Protein AF-A0A927LUF8-F1 (afdb_monomer_lite)

Secondary structure (DSSP, 8-state):
--------TT-TT-HHHHHHHHHHHHHHHHHHHHHTTT-HHHHHHHHHHHHHHHHHHHHHHHHHHHTT-

Sequence (69 aa):
MSATMTRDIYAYHNPLHQAGRHFVMAEHCERMKMACAGNPELFYKYAECEYYHKALAHRYKGIAAAEGM

pLDDT: mean 86.01, std 19.08, range [33.91, 98.5]

Radius of gyration: 16.6 Å; chains: 1; bounding box: 40×37×37 Å

Foldseek 3Di:
DDDPPPPPPVVVVQLQVLLVVLQVQLVVLVVQLVVCVVPVVSNVVSVVRNVVSNVSSVVSVVVNVVVVD

Structure (mmCIF, N/CA/C/O backbone):
data_AF-A0A927LUF8-F1
#
_entry.id   AF-A0A927LUF8-F1
#
loop_
_atom_site.group_PDB
_atom_site.id
_atom_site.type_symbol
_atom_site.label_atom_id
_atom_site.label_alt_id
_atom_site.label_comp_id
_atom_site.label_asym_id
_atom_site.label_entity_id
_atom_site.label_seq_id
_atom_site.pdbx_PDB_ins_code
_atom_site.Cartn_x
_atom_site.Cartn_y
_atom_site.Cartn_z
_atom_site.occupancy
_atom_site.B_iso_or_equiv
_atom_site.auth_seq_id
_atom_site.auth_comp_id
_atom_site.auth_asym_id
_atom_site.auth_atom_id
_atom_site.pdbx_PDB_model_num
ATOM 1 N N . MET A 1 1 ? 25.652 -31.223 -19.199 1.00 33.91 1 MET A N 1
ATOM 2 C CA . MET A 1 1 ? 25.370 -31.318 -17.751 1.00 33.91 1 MET A CA 1
ATOM 3 C C . MET A 1 1 ? 24.702 -30.022 -17.324 1.00 33.91 1 MET A C 1
ATOM 5 O O . MET A 1 1 ? 25.314 -28.972 -17.437 1.00 33.91 1 MET A O 1
ATOM 9 N N . SER A 1 2 ? 23.419 -30.097 -16.965 1.00 45.84 2 SER A N 1
ATOM 10 C CA . SER A 1 2 ? 22.599 -28.964 -16.531 1.00 45.84 2 SER A CA 1
ATOM 11 C C . SER A 1 2 ? 22.911 -28.648 -15.072 1.00 45.84 2 SER A C 1
ATOM 13 O O . SER A 1 2 ? 22.485 -29.386 -14.188 1.00 45.84 2 SER A O 1
ATOM 15 N N . ALA A 1 3 ? 23.646 -27.566 -14.823 1.00 45.38 3 ALA A N 1
ATOM 16 C CA . ALA A 1 3 ? 23.652 -26.918 -13.522 1.00 45.38 3 ALA A CA 1
ATOM 17 C C . ALA A 1 3 ? 22.595 -25.816 -13.586 1.00 45.38 3 ALA A C 1
ATOM 19 O O . ALA A 1 3 ? 22.760 -24.812 -14.275 1.00 45.38 3 ALA A O 1
ATOM 20 N N . THR A 1 4 ? 21.474 -26.070 -12.922 1.00 49.75 4 THR A N 1
ATOM 21 C CA . THR A 1 4 ? 20.449 -25.095 -12.567 1.00 49.75 4 THR A CA 1
ATOM 22 C C . THR A 1 4 ? 21.113 -23.802 -12.106 1.00 49.75 4 THR A C 1
ATOM 24 O O . THR A 1 4 ? 21.587 -23.729 -10.972 1.00 49.75 4 THR A O 1
ATOM 27 N N . MET A 1 5 ? 21.153 -22.793 -12.984 1.00 47.47 5 MET A N 1
ATOM 28 C CA . MET A 1 5 ? 21.338 -21.408 -12.577 1.00 47.47 5 MET A CA 1
ATOM 29 C C . MET A 1 5 ? 20.266 -21.154 -11.528 1.00 47.47 5 MET A C 1
ATOM 31 O O . MET A 1 5 ? 19.079 -21.098 -11.848 1.00 47.47 5 MET A O 1
ATOM 35 N N . THR A 1 6 ? 20.687 -21.098 -10.270 1.00 48.78 6 THR A N 1
ATOM 36 C CA . THR A 1 6 ? 19.963 -20.505 -9.154 1.00 48.78 6 THR A CA 1
ATOM 37 C C . THR A 1 6 ? 19.484 -19.150 -9.634 1.00 48.78 6 THR A C 1
ATOM 39 O O . THR A 1 6 ? 20.247 -18.188 -9.642 1.00 48.78 6 THR A O 1
ATOM 42 N N . ARG A 1 7 ? 18.258 -19.141 -10.171 1.00 51.03 7 ARG A N 1
ATOM 43 C CA . ARG A 1 7 ? 17.588 -17.994 -10.7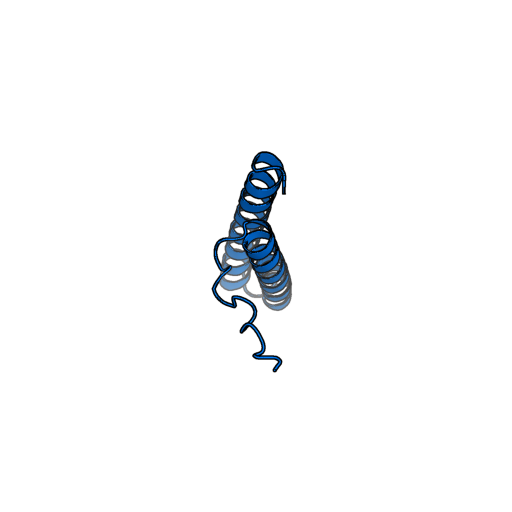68 1.00 51.03 7 ARG A CA 1
ATOM 44 C C . ARG A 1 7 ? 17.706 -16.893 -9.745 1.00 51.03 7 ARG A C 1
ATOM 46 O O . ARG A 1 7 ? 17.169 -17.048 -8.657 1.00 51.03 7 ARG A O 1
ATOM 53 N N . ASP A 1 8 ? 18.514 -15.904 -10.086 1.00 54.81 8 ASP A N 1
ATOM 54 C CA . ASP A 1 8 ? 19.039 -14.879 -9.207 1.00 54.81 8 ASP A CA 1
ATOM 55 C C . ASP A 1 8 ? 17.939 -14.306 -8.302 1.00 54.81 8 ASP A C 1
ATOM 57 O O . ASP A 1 8 ? 17.190 -13.397 -8.658 1.00 54.81 8 ASP A O 1
ATOM 61 N N . ILE A 1 9 ? 17.804 -14.908 -7.119 1.00 50.69 9 ILE A N 1
ATOM 62 C CA . ILE A 1 9 ? 16.830 -14.536 -6.088 1.00 50.69 9 ILE A CA 1
ATOM 63 C C . ILE A 1 9 ? 17.207 -13.171 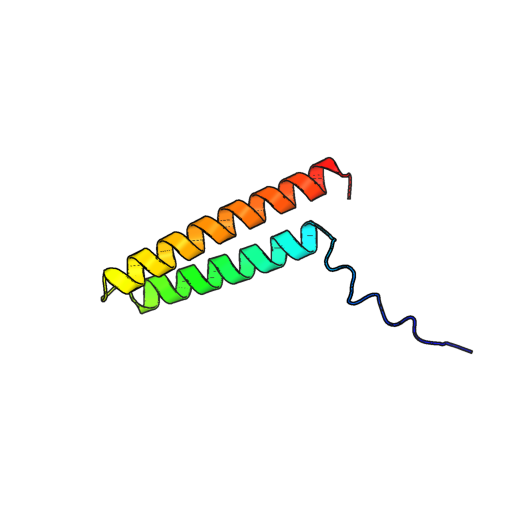-5.486 1.00 50.69 9 ILE A C 1
ATOM 65 O O . ILE A 1 9 ? 16.430 -12.587 -4.732 1.00 50.69 9 ILE A O 1
ATOM 69 N N . TYR A 1 10 ? 18.383 -12.649 -5.861 1.00 48.50 10 TYR A N 1
ATOM 70 C CA . TYR A 1 10 ? 18.912 -11.337 -5.526 1.00 48.50 10 TYR A CA 1
ATOM 71 C C . TYR A 1 10 ? 18.707 -10.295 -6.629 1.00 48.50 10 TYR A C 1
ATOM 73 O O . TYR A 1 10 ? 19.150 -9.157 -6.458 1.00 48.50 10 TYR A O 1
ATOM 81 N N . ALA A 1 11 ? 17.877 -10.563 -7.648 1.00 51.72 11 ALA A N 1
ATOM 82 C CA . ALA A 1 11 ? 17.259 -9.519 -8.479 1.00 51.72 11 ALA A CA 1
ATOM 83 C C . ALA A 1 11 ? 16.243 -8.648 -7.687 1.00 51.72 11 ALA A C 1
ATOM 85 O O . ALA A 1 11 ? 15.233 -8.168 -8.206 1.00 51.72 11 ALA A O 1
ATOM 86 N N . TYR A 1 12 ? 16.539 -8.412 -6.406 1.00 55.00 12 TYR A N 1
ATOM 87 C CA . TYR A 1 12 ? 15.922 -7.506 -5.442 1.00 55.00 12 TYR A CA 1
ATOM 88 C C . TYR A 1 12 ? 15.976 -6.038 -5.903 1.00 55.00 12 TYR A C 1
ATOM 90 O O . TYR A 1 12 ? 15.406 -5.163 -5.258 1.00 55.00 12 TYR A O 1
ATOM 98 N N . HIS A 1 13 ? 16.670 -5.756 -7.007 1.00 66.19 13 HIS A N 1
ATOM 99 C CA . HIS A 1 13 ? 16.809 -4.427 -7.596 1.00 66.19 13 HIS A CA 1
ATOM 100 C C . HIS A 1 13 ? 15.883 -4.184 -8.796 1.00 66.19 13 HIS A C 1
ATOM 102 O O . HIS A 1 13 ? 15.875 -3.070 -9.302 1.00 66.19 13 HIS A O 1
ATOM 108 N N . ASN A 1 14 ? 15.075 -5.159 -9.242 1.00 86.44 14 ASN A N 1
ATOM 109 C CA . ASN A 1 14 ? 14.113 -4.899 -10.317 1.00 86.44 14 ASN A CA 1
ATOM 110 C C . ASN A 1 14 ? 12.982 -3.968 -9.811 1.00 86.44 14 ASN A C 1
ATOM 112 O O . ASN A 1 14 ? 12.234 -4.366 -8.904 1.00 86.44 14 ASN A O 1
ATOM 116 N N . PRO A 1 15 ? 12.802 -2.762 -10.389 1.00 89.81 15 PRO A N 1
ATOM 117 C CA . PRO A 1 15 ? 11.771 -1.830 -9.942 1.00 89.81 15 PRO A CA 1
ATOM 118 C C . PRO A 1 15 ? 10.348 -2.383 -10.107 1.00 89.81 15 PRO A C 1
ATOM 120 O O . PRO A 1 15 ? 9.492 -2.105 -9.273 1.00 89.81 15 PRO A O 1
ATOM 123 N N . LEU A 1 16 ? 10.074 -3.244 -11.095 1.00 91.06 16 LEU A N 1
ATOM 124 C CA . LEU A 1 16 ? 8.765 -3.902 -11.231 1.00 91.06 16 LEU A CA 1
ATOM 125 C C . LEU A 1 16 ? 8.474 -4.854 -10.069 1.00 91.06 16 LEU A C 1
ATOM 127 O O . LEU A 1 16 ? 7.355 -4.876 -9.556 1.00 91.06 16 LEU A O 1
ATOM 131 N N . HIS A 1 17 ? 9.473 -5.609 -9.606 1.00 91.19 17 HIS A N 1
ATOM 132 C CA . HIS A 1 17 ? 9.306 -6.454 -8.423 1.00 91.19 17 HIS A CA 1
ATOM 133 C C . HIS A 1 17 ? 9.060 -5.613 -7.167 1.00 91.19 17 HIS A C 1
ATOM 135 O O . HIS A 1 17 ? 8.178 -5.948 -6.375 1.00 91.19 17 HIS A O 1
ATOM 141 N N . GLN A 1 18 ? 9.780 -4.499 -6.996 1.00 93.06 18 GLN A N 1
ATOM 142 C CA . GLN A 1 18 ? 9.538 -3.580 -5.879 1.00 93.06 18 GLN A CA 1
ATOM 143 C C . GLN A 1 18 ? 8.136 -2.961 -5.951 1.00 93.06 18 GLN A C 1
ATOM 145 O O . GLN A 1 18 ? 7.428 -2.924 -4.942 1.00 93.06 18 GLN A O 1
ATOM 150 N N . ALA A 1 19 ? 7.687 -2.561 -7.144 1.00 94.75 19 ALA A N 1
ATOM 151 C CA . ALA A 1 19 ? 6.333 -2.067 -7.362 1.00 94.75 19 ALA A CA 1
ATOM 152 C C . ALA A 1 19 ? 5.281 -3.111 -6.959 1.00 94.75 19 ALA A C 1
ATOM 154 O O . ALA A 1 19 ? 4.368 -2.801 -6.194 1.00 94.75 19 ALA A O 1
ATOM 155 N N . GLY A 1 20 ? 5.447 -4.362 -7.402 1.00 94.75 20 GLY A N 1
ATOM 156 C CA . GLY A 1 20 ? 4.564 -5.473 -7.045 1.00 94.75 20 GLY A CA 1
ATOM 157 C C . GLY A 1 20 ? 4.490 -5.714 -5.535 1.00 94.75 20 GLY A C 1
ATOM 158 O O . GLY A 1 20 ? 3.395 -5.802 -4.982 1.00 94.75 20 GLY A O 1
ATOM 159 N N . ARG A 1 21 ? 5.635 -5.744 -4.838 1.00 95.56 21 ARG A N 1
ATOM 160 C CA . ARG A 1 21 ? 5.674 -5.912 -3.373 1.00 95.56 21 ARG A CA 1
ATOM 161 C C . ARG A 1 21 ? 4.906 -4.809 -2.653 1.00 95.56 21 ARG A C 1
ATOM 163 O O . ARG A 1 21 ? 4.150 -5.094 -1.726 1.00 95.56 21 ARG A O 1
ATOM 170 N N . HIS A 1 22 ? 5.072 -3.563 -3.085 1.00 97.44 22 HIS A N 1
ATOM 171 C CA . HIS A 1 22 ? 4.368 -2.439 -2.484 1.00 97.44 22 HIS A CA 1
ATOM 172 C C . HIS A 1 22 ? 2.866 -2.437 -2.792 1.00 97.44 22 HIS A C 1
ATOM 174 O O . HIS A 1 22 ? 2.088 -2.122 -1.898 1.00 97.44 22 HIS A O 1
ATOM 180 N N . PHE A 1 23 ? 2.427 -2.874 -3.977 1.00 98.00 23 PHE A N 1
ATOM 181 C CA . PHE A 1 23 ? 0.994 -3.065 -4.236 1.00 98.00 23 PHE A CA 1
ATOM 182 C C . PHE A 1 23 ? 0.369 -4.115 -3.309 1.00 98.00 23 PHE A C 1
ATOM 184 O O . PHE A 1 23 ? -0.692 -3.863 -2.742 1.00 98.00 23 PHE A O 1
ATOM 191 N N . VAL A 1 24 ? 1.046 -5.247 -3.082 1.00 97.56 24 VAL A N 1
ATOM 192 C CA . VAL A 1 24 ? 0.560 -6.286 -2.154 1.00 97.56 24 VAL A CA 1
ATOM 193 C C . VAL A 1 24 ? 0.473 -5.756 -0.719 1.00 97.56 24 VAL A C 1
ATOM 195 O O . VAL A 1 24 ? -0.503 -6.018 -0.018 1.00 97.56 24 VAL A O 1
ATOM 198 N N . MET A 1 25 ? 1.465 -4.982 -0.268 1.00 98.00 25 MET A N 1
ATOM 199 C CA . MET A 1 25 ? 1.424 -4.375 1.069 1.00 98.00 25 MET A CA 1
ATOM 200 C C . MET A 1 25 ? 0.339 -3.302 1.195 1.00 98.00 25 MET A C 1
ATOM 202 O O . MET A 1 25 ? -0.309 -3.220 2.236 1.00 98.00 25 MET A O 1
ATOM 206 N N . ALA A 1 26 ? 0.095 -2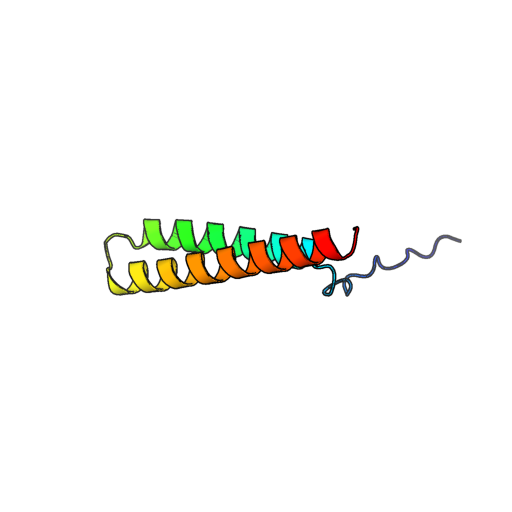.515 0.144 1.00 98.25 26 ALA A N 1
ATOM 207 C CA . ALA A 1 26 ? -1.006 -1.558 0.120 1.00 98.25 26 ALA A CA 1
ATOM 208 C C . ALA A 1 26 ? -2.365 -2.259 0.264 1.00 98.25 26 ALA A C 1
ATOM 210 O O . ALA A 1 26 ? -3.166 -1.850 1.097 1.00 98.25 26 ALA A O 1
ATOM 211 N N . GLU A 1 27 ? -2.596 -3.345 -0.479 1.00 98.19 27 GLU A N 1
ATOM 212 C CA . GLU A 1 27 ? -3.824 -4.142 -0.370 1.00 98.19 27 GLU A CA 1
ATOM 213 C C . GLU A 1 27 ? -3.971 -4.773 1.026 1.00 98.19 27 GLU A C 1
ATOM 215 O O . GLU A 1 27 ? -5.055 -4.791 1.609 1.00 98.19 27 GLU A O 1
ATOM 220 N N . HIS A 1 28 ? -2.873 -5.260 1.610 1.00 98.25 28 HIS A N 1
ATOM 221 C CA . HIS A 1 28 ? -2.887 -5.765 2.981 1.00 98.25 28 HIS A CA 1
ATOM 222 C C . HIS A 1 28 ? -3.282 -4.675 3.991 1.00 98.25 28 HIS A C 1
ATOM 224 O O . HIS A 1 28 ? -4.154 -4.908 4.831 1.00 98.25 28 HIS A O 1
ATOM 230 N N . CYS A 1 29 ? -2.687 -3.483 3.891 1.00 98.31 29 CYS A N 1
ATOM 231 C CA . CYS A 1 29 ? -3.018 -2.360 4.765 1.00 98.31 29 CYS A CA 1
ATOM 232 C C . CYS A 1 29 ? -4.455 -1.860 4.548 1.00 98.31 29 CYS A C 1
ATOM 234 O O . CYS A 1 29 ? -5.127 -1.546 5.525 1.00 98.31 29 CYS A O 1
ATOM 236 N N . GLU A 1 30 ? -4.985 -1.904 3.325 1.00 98.38 30 GLU A N 1
ATOM 237 C CA . GLU A 1 30 ? -6.402 -1.631 3.057 1.00 98.38 30 GLU A CA 1
ATOM 238 C C . GLU A 1 30 ? -7.324 -2.619 3.790 1.00 98.38 30 GLU A C 1
ATOM 240 O O . GLU A 1 30 ? -8.253 -2.202 4.487 1.00 98.38 30 GLU A O 1
ATOM 245 N N . ARG A 1 31 ? -7.046 -3.929 3.713 1.00 98.50 31 ARG A N 1
ATOM 246 C CA . ARG A 1 31 ? -7.828 -4.943 4.443 1.00 98.50 31 ARG A CA 1
ATOM 247 C C . ARG A 1 31 ? -7.757 -4.730 5.952 1.00 98.50 31 ARG A C 1
ATOM 249 O O . ARG A 1 31 ? -8.781 -4.829 6.624 1.00 98.50 31 ARG A O 1
ATOM 256 N N . MET A 1 32 ? -6.577 -4.403 6.480 1.00 98.25 32 MET A N 1
ATOM 257 C CA . MET A 1 32 ? -6.411 -4.133 7.907 1.00 98.25 32 MET A CA 1
ATOM 258 C C . MET A 1 32 ? -7.128 -2.861 8.354 1.00 98.25 32 MET A C 1
ATOM 260 O O . MET A 1 32 ? -7.787 -2.868 9.390 1.00 98.25 32 MET A O 1
ATOM 264 N N . LYS A 1 33 ? -7.081 -1.799 7.546 1.00 97.69 33 LYS A N 1
ATOM 265 C CA . LYS A 1 33 ? -7.848 -0.570 7.763 1.00 97.69 33 LYS A CA 1
ATOM 266 C C . LYS A 1 33 ? -9.342 -0.876 7.884 1.00 97.69 33 LYS A C 1
ATOM 268 O O . LYS A 1 33 ? -9.979 -0.414 8.824 1.00 97.69 33 LYS A O 1
ATOM 273 N N . MET A 1 34 ? -9.886 -1.700 6.985 1.00 97.75 34 MET A N 1
ATOM 274 C CA . MET A 1 34 ? -11.298 -2.101 7.028 1.00 97.75 34 MET A CA 1
ATOM 275 C C . MET A 1 34 ? -11.621 -3.007 8.223 1.00 97.75 34 MET A C 1
ATOM 277 O O . MET A 1 34 ? -12.636 -2.802 8.884 1.00 97.75 34 MET A O 1
ATOM 281 N N . ALA A 1 35 ? -10.748 -3.965 8.552 1.00 97.94 35 ALA A N 1
ATOM 282 C CA . ALA A 1 35 ? -10.910 -4.825 9.727 1.00 97.94 35 ALA A CA 1
ATOM 283 C C . ALA A 1 35 ? -10.874 -4.029 11.045 1.00 97.94 35 ALA A C 1
ATOM 285 O O . ALA A 1 35 ? -11.555 -4.377 12.008 1.00 97.94 35 ALA A O 1
ATOM 286 N N . CYS A 1 36 ? -10.112 -2.936 11.079 1.00 96.38 36 CYS A N 1
ATOM 287 C CA . CYS A 1 36 ? -9.978 -2.046 12.226 1.00 96.38 36 CYS A CA 1
ATOM 288 C C . CYS A 1 36 ? -10.879 -0.803 12.150 1.00 96.38 36 CYS A C 1
ATOM 290 O O . CYS A 1 36 ? -10.652 0.135 12.907 1.00 96.38 36 CYS A O 1
ATOM 292 N N . ALA A 1 37 ? -11.913 -0.775 11.301 1.00 95.75 37 ALA A N 1
ATOM 293 C CA . ALA A 1 37 ? -12.757 0.411 11.106 1.00 95.75 37 ALA A CA 1
ATOM 294 C C . ALA A 1 37 ? -13.447 0.921 12.389 1.00 95.75 37 ALA A C 1
ATOM 296 O O . ALA A 1 37 ? -13.745 2.107 12.497 1.00 95.75 37 ALA A O 1
ATOM 297 N N . GLY A 1 38 ? -13.669 0.047 13.376 1.00 97.31 38 GLY A N 1
ATOM 298 C CA . GLY A 1 38 ? -14.210 0.420 14.689 1.00 97.31 38 GLY A CA 1
ATOM 299 C C . GLY A 1 38 ? -13.184 0.992 15.678 1.00 97.31 38 GLY A C 1
ATOM 300 O O . GLY A 1 38 ? -13.575 1.453 16.746 1.00 97.31 38 GLY A O 1
ATOM 301 N N . ASN A 1 39 ? -11.887 0.960 15.356 1.00 97.94 39 ASN A N 1
ATOM 302 C CA . ASN A 1 39 ? -10.815 1.523 16.175 1.00 97.94 39 ASN A CA 1
ATOM 303 C C . ASN A 1 39 ? -10.115 2.652 15.392 1.00 97.94 39 ASN A C 1
ATOM 305 O O . ASN A 1 39 ? -9.296 2.359 14.518 1.00 97.94 39 ASN A O 1
ATOM 309 N N . PRO A 1 40 ? -10.397 3.932 15.710 1.00 96.38 40 PRO A N 1
ATOM 310 C CA . PRO A 1 40 ? -9.854 5.071 14.973 1.00 96.38 40 PRO A CA 1
ATOM 311 C C . PRO A 1 40 ? -8.324 5.094 14.893 1.00 96.38 40 PRO A C 1
ATOM 313 O O . PRO A 1 40 ? -7.775 5.401 13.840 1.00 96.38 40 PRO A O 1
ATOM 316 N N . GLU A 1 41 ? -7.626 4.735 15.972 1.00 97.81 41 GLU A N 1
ATOM 317 C CA . GLU A 1 41 ? -6.160 4.748 16.013 1.00 97.81 41 GLU A CA 1
ATOM 318 C C . GLU A 1 41 ? -5.568 3.750 15.010 1.00 97.81 41 GLU A C 1
ATOM 320 O O . GLU A 1 41 ? -4.718 4.097 14.187 1.00 97.81 41 GLU A O 1
ATOM 325 N N . LEU A 1 42 ? -6.070 2.512 15.026 1.00 97.81 42 LEU A N 1
ATOM 326 C CA . LEU A 1 42 ? -5.629 1.482 14.089 1.00 97.81 42 LEU A CA 1
ATOM 327 C C . LEU A 1 42 ? -6.067 1.793 12.657 1.00 97.81 42 LEU A C 1
ATOM 329 O O . LEU A 1 42 ? -5.289 1.579 11.728 1.00 97.81 42 LEU A O 1
ATOM 333 N N . PHE A 1 43 ? -7.274 2.330 12.469 1.00 98.12 43 PHE A N 1
ATOM 334 C CA . PHE A 1 43 ? -7.759 2.748 11.157 1.00 98.12 43 PHE A CA 1
ATOM 335 C C . PHE A 1 43 ? -6.799 3.747 10.503 1.00 98.12 43 PHE A C 1
ATOM 337 O O . PHE A 1 43 ? -6.340 3.506 9.386 1.00 98.12 43 PHE A O 1
ATOM 344 N N . TYR A 1 44 ? -6.446 4.833 11.200 1.00 98.00 44 TYR A N 1
ATOM 345 C CA . TYR A 1 44 ? -5.551 5.849 10.640 1.00 98.00 44 TYR A CA 1
ATOM 346 C C . TYR A 1 44 ? -4.136 5.318 10.425 1.00 98.00 44 TYR A C 1
ATOM 348 O O . TYR A 1 44 ? -3.554 5.563 9.371 1.00 98.00 44 TYR A O 1
ATOM 356 N N . LYS A 1 45 ? -3.625 4.489 11.341 1.00 98.38 45 LYS A N 1
ATOM 357 C CA . LYS A 1 45 ? -2.329 3.822 11.166 1.00 98.38 45 LYS A CA 1
ATOM 358 C C . LYS A 1 45 ? -2.273 2.986 9.882 1.00 98.38 45 LYS A C 1
ATOM 360 O O . LYS A 1 45 ? -1.296 3.044 9.136 1.00 98.38 45 LYS A O 1
ATOM 365 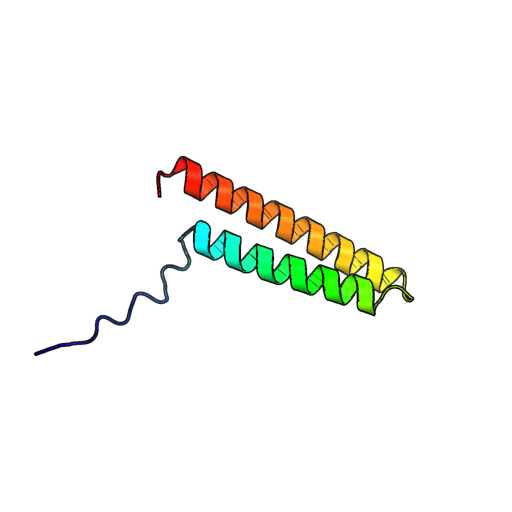N N . TYR A 1 46 ? -3.313 2.200 9.604 1.00 98.38 46 TYR A N 1
ATOM 366 C CA . TYR A 1 46 ? -3.364 1.390 8.387 1.00 98.38 46 TYR A CA 1
ATOM 367 C C . TYR A 1 46 ? -3.679 2.215 7.133 1.00 98.38 46 TYR A C 1
ATOM 369 O O . TYR A 1 46 ? -3.186 1.875 6.059 1.00 98.38 46 TYR A O 1
ATOM 377 N N . ALA A 1 47 ? -4.416 3.323 7.254 1.00 98.19 47 ALA A N 1
ATOM 378 C CA . ALA A 1 47 ? -4.626 4.267 6.157 1.00 98.19 47 ALA A CA 1
ATOM 379 C C . ALA A 1 47 ? -3.315 4.943 5.716 1.00 98.19 47 ALA A C 1
ATOM 381 O O . ALA A 1 47 ? -3.032 5.020 4.519 1.00 98.19 47 ALA A O 1
ATOM 382 N N . GLU A 1 48 ? -2.480 5.370 6.666 1.00 98.31 48 GLU A N 1
ATOM 383 C CA . GLU A 1 48 ? -1.143 5.905 6.381 1.00 98.31 48 GLU A CA 1
ATOM 384 C C . GLU A 1 48 ? -0.242 4.848 5.728 1.00 98.31 48 GLU A C 1
ATOM 386 O O . GLU A 1 48 ? 0.425 5.133 4.730 1.00 98.31 48 GLU A O 1
ATOM 391 N N . CYS A 1 49 ? -0.272 3.607 6.234 1.00 98.19 49 CYS A N 1
ATOM 392 C CA . CYS A 1 49 ? 0.457 2.484 5.638 1.00 98.19 49 CYS A CA 1
ATOM 393 C C . CYS A 1 49 ? 0.045 2.226 4.178 1.00 98.19 49 CYS A C 1
ATOM 395 O O . CYS A 1 49 ? 0.899 2.074 3.299 1.00 98.19 49 CYS A O 1
ATOM 397 N N . GLU A 1 50 ? -1.263 2.178 3.908 1.00 98.44 50 GLU A N 1
ATOM 398 C CA . GLU A 1 50 ? -1.804 1.978 2.564 1.00 98.44 50 GLU A CA 1
ATOM 399 C C . GLU A 1 50 ? -1.313 3.077 1.616 1.00 98.44 50 GLU A C 1
ATOM 401 O O . GLU A 1 50 ? -0.798 2.777 0.536 1.00 98.44 50 GLU A O 1
ATOM 406 N N . TYR A 1 51 ? -1.425 4.342 2.030 1.00 98.25 51 TYR A N 1
ATOM 407 C CA . TYR A 1 51 ? -0.981 5.479 1.230 1.00 98.25 51 TYR A CA 1
ATOM 408 C C . TYR A 1 51 ? 0.521 5.414 0.925 1.00 98.25 51 TYR A C 1
ATOM 410 O O . TYR A 1 51 ? 0.926 5.541 -0.234 1.00 98.25 51 TYR A O 1
ATOM 418 N N . TYR A 1 52 ? 1.345 5.150 1.942 1.00 98.31 52 TYR A N 1
ATOM 419 C CA . TYR A 1 52 ? 2.793 5.019 1.799 1.00 98.31 52 TYR A CA 1
ATOM 420 C C . TYR A 1 52 ? 3.175 3.952 0.765 1.00 98.31 52 TYR A C 1
ATOM 422 O O . TYR A 1 52 ? 3.983 4.197 -0.137 1.00 98.31 52 TYR A O 1
ATOM 430 N N . HIS A 1 53 ? 2.562 2.771 0.849 1.00 98.31 53 HIS A N 1
ATOM 431 C CA . HIS A 1 53 ? 2.862 1.686 -0.074 1.00 98.31 53 HIS A CA 1
ATOM 432 C C . HIS A 1 53 ? 2.306 1.920 -1.481 1.00 98.31 53 HIS A C 1
ATOM 434 O O . HIS A 1 53 ? 3.012 1.623 -2.444 1.00 98.31 53 HIS A O 1
ATOM 440 N N . LYS A 1 54 ? 1.126 2.536 -1.645 1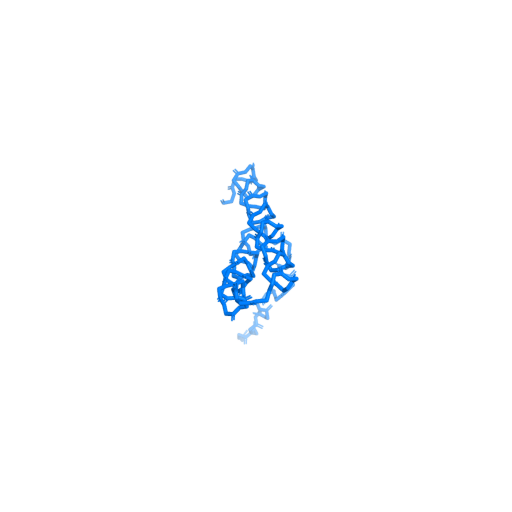.00 98.06 54 LYS A N 1
ATOM 441 C CA . LYS A 1 54 ? 0.648 2.951 -2.977 1.00 98.06 54 LYS A CA 1
ATOM 442 C C . LYS A 1 54 ? 1.623 3.934 -3.627 1.00 98.06 54 LYS A C 1
ATOM 444 O O . LYS A 1 54 ? 2.009 3.736 -4.779 1.00 98.06 54 LYS A O 1
ATOM 449 N N . ALA A 1 55 ? 2.086 4.942 -2.887 1.00 98.06 55 ALA A N 1
ATOM 450 C CA . ALA A 1 55 ? 3.038 5.928 -3.397 1.00 98.06 55 ALA A CA 1
ATOM 451 C C . ALA A 1 55 ? 4.358 5.280 -3.856 1.00 98.06 55 ALA A C 1
ATOM 453 O O . ALA A 1 55 ? 4.838 5.560 -4.957 1.00 98.06 55 ALA A O 1
ATOM 454 N N . LEU A 1 56 ? 4.922 4.364 -3.060 1.00 97.00 56 LEU A N 1
ATOM 455 C CA . LEU A 1 56 ? 6.133 3.636 -3.447 1.00 97.00 56 LEU A CA 1
ATOM 456 C C . LEU A 1 56 ? 5.910 2.716 -4.647 1.00 97.00 56 LEU A C 1
ATOM 458 O O . LEU A 1 56 ? 6.755 2.675 -5.540 1.00 97.00 56 LEU A O 1
ATOM 462 N N . ALA A 1 57 ? 4.773 2.023 -4.710 1.00 96.56 57 ALA A N 1
ATOM 463 C CA . ALA A 1 57 ? 4.449 1.163 -5.840 1.00 96.56 57 ALA A CA 1
ATOM 464 C C . ALA A 1 57 ? 4.426 1.953 -7.157 1.00 96.56 57 ALA A C 1
ATOM 466 O O . ALA A 1 57 ? 5.054 1.555 -8.140 1.00 96.56 57 ALA A O 1
ATOM 467 N N . HIS A 1 58 ? 3.775 3.120 -7.156 1.00 96.56 58 HIS A N 1
ATOM 468 C CA . HIS A 1 58 ? 3.750 4.014 -8.31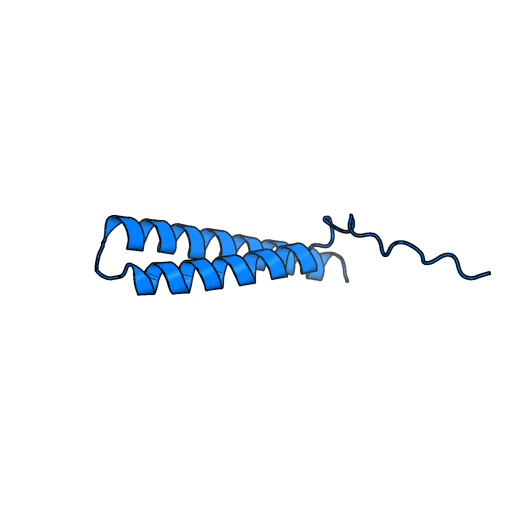1 1.00 96.56 58 HIS A CA 1
ATOM 469 C C . HIS A 1 58 ? 5.129 4.592 -8.643 1.00 96.56 58 HIS A C 1
ATOM 471 O O . HIS A 1 58 ? 5.485 4.644 -9.820 1.00 96.56 58 HIS A O 1
ATOM 477 N N . ARG A 1 59 ? 5.934 4.958 -7.637 1.00 95.81 59 ARG A N 1
ATOM 478 C CA . ARG A 1 59 ? 7.314 5.422 -7.843 1.00 95.81 59 ARG A CA 1
ATOM 479 C C . ARG A 1 59 ? 8.153 4.374 -8.573 1.00 95.81 59 ARG A C 1
ATOM 481 O O . ARG A 1 59 ? 8.764 4.688 -9.588 1.00 95.81 59 ARG A O 1
ATOM 488 N N . TYR A 1 60 ? 8.169 3.136 -8.085 1.00 94.06 60 TYR A N 1
ATOM 489 C CA . TYR A 1 60 ? 8.959 2.069 -8.701 1.00 94.06 60 TYR A CA 1
ATOM 490 C C . TYR A 1 60 ? 8.424 1.650 -10.073 1.00 94.06 60 TYR A C 1
ATOM 492 O O . TYR A 1 60 ? 9.213 1.364 -10.970 1.00 94.06 60 TYR A O 1
ATOM 500 N N . LYS A 1 61 ? 7.101 1.697 -10.279 1.00 93.56 61 LYS A N 1
ATOM 501 C CA . LYS A 1 61 ? 6.499 1.513 -11.606 1.00 93.56 61 LYS A CA 1
ATOM 502 C C . LYS A 1 61 ? 6.960 2.595 -12.592 1.00 93.56 61 LYS A C 1
ATOM 504 O O . LYS A 1 61 ? 7.234 2.283 -13.745 1.00 93.56 61 LYS A O 1
ATOM 509 N N . GLY A 1 62 ? 7.068 3.846 -12.139 1.00 93.19 62 GLY A N 1
ATOM 510 C CA . GLY A 1 62 ? 7.604 4.952 -12.935 1.00 93.19 62 GLY A CA 1
ATOM 511 C C . GLY A 1 62 ? 9.084 4.776 -13.283 1.00 93.19 62 GLY A C 1
ATOM 512 O O . GLY A 1 62 ? 9.465 5.012 -14.423 1.00 93.19 62 GLY A O 1
ATOM 513 N N . ILE A 1 63 ? 9.899 4.301 -12.333 1.00 92.12 63 ILE A N 1
ATOM 514 C CA . ILE A 1 63 ? 11.315 3.975 -12.574 1.00 92.12 63 ILE A CA 1
ATOM 515 C C . ILE A 1 63 ? 11.440 2.871 -13.634 1.00 92.12 63 ILE A C 1
ATOM 517 O O . ILE A 1 63 ? 12.151 3.068 -14.612 1.00 92.12 63 ILE A O 1
ATOM 521 N N . ALA A 1 64 ? 10.691 1.768 -13.506 1.00 89.44 64 ALA A N 1
ATOM 522 C CA . ALA A 1 64 ? 10.694 0.690 -14.502 1.00 89.44 64 ALA A CA 1
ATOM 523 C C . ALA A 1 64 ? 10.356 1.192 -15.915 1.00 89.44 64 ALA A C 1
ATOM 525 O O . ALA A 1 64 ? 11.038 0.850 -16.876 1.00 89.44 64 ALA A O 1
ATOM 526 N N . ALA A 1 65 ? 9.325 2.038 -16.027 1.00 89.44 65 ALA A N 1
ATOM 527 C CA . ALA A 1 65 ? 8.906 2.604 -17.306 1.00 89.44 65 ALA A CA 1
ATOM 528 C C . ALA A 1 65 ? 9.965 3.541 -17.915 1.00 89.44 65 ALA A C 1
ATOM 530 O O . ALA A 1 65 ? 10.118 3.580 -19.133 1.00 89.44 65 ALA A O 1
ATOM 531 N N . ALA A 1 66 ? 10.699 4.289 -17.085 1.00 88.00 66 ALA A N 1
ATOM 532 C CA . ALA A 1 66 ? 11.781 5.165 -17.535 1.00 88.00 66 ALA A CA 1
ATOM 533 C C . ALA A 1 66 ? 13.040 4.386 -17.954 1.00 88.00 66 ALA A C 1
ATOM 535 O O . ALA A 1 66 ? 13.761 4.824 -18.846 1.00 88.00 66 ALA A O 1
ATOM 536 N N . GLU A 1 67 ? 13.290 3.230 -17.337 1.00 79.81 67 GLU A N 1
ATOM 537 C CA . GLU A 1 67 ? 14.419 2.346 -17.654 1.00 79.81 67 GLU A CA 1
ATOM 538 C C . GLU A 1 67 ? 14.191 1.489 -18.915 1.00 79.81 67 GLU A C 1
ATOM 540 O O . GLU A 1 67 ? 15.094 0.770 -19.335 1.00 79.81 67 GLU A O 1
ATOM 545 N N . GLY A 1 68 ? 13.020 1.591 -19.558 1.00 61.38 68 GLY A N 1
ATOM 546 C CA . GLY A 1 68 ? 12.720 0.899 -20.816 1.00 61.38 68 GLY A CA 1
ATOM 547 C C . GLY A 1 68 ? 12.603 -0.624 -20.689 1.00 61.38 68 GLY A C 1
ATOM 548 O O . GLY A 1 68 ? 12.792 -1.321 -21.687 1.00 61.38 68 GLY A O 1
ATOM 549 N N . MET A 1 69 ? 12.327 -1.127 -19.479 1.00 53.50 69 MET A N 1
ATOM 550 C CA . MET A 1 69 ? 12.069 -2.548 -19.200 1.00 53.50 69 MET A CA 1
ATOM 551 C C . MET A 1 69 ? 10.624 -2.955 -19.484 1.00 53.50 69 MET A C 1
ATOM 553 O O . MET A 1 69 ? 9.701 -2.194 -19.111 1.00 53.50 69 MET A O 1
#